Protein AF-A0AAD1R3T8-F1 (afdb_monomer)

Nearest PDB structures (foldseek):
  6zw5-assembly1_A  TM=4.623E-01  e=9.508E+00  Nostoc punctiforme

Mean predicted aligned error: 16.65 Å

Structure (mmCIF, N/CA/C/O backbone):
data_AF-A0AAD1R3T8-F1
#
_entry.id   AF-A0AAD1R3T8-F1
#
loop_
_atom_site.group_PDB
_atom_site.id
_atom_site.type_symbol
_atom_site.label_atom_id
_atom_site.label_alt_id
_atom_site.label_comp_id
_atom_site.label_asym_id
_atom_site.label_entity_id
_atom_site.label_seq_id
_atom_site.pdbx_PDB_ins_code
_atom_site.Cartn_x
_atom_site.Cartn_y
_atom_site.Cartn_z
_atom_site.occupancy
_atom_site.B_iso_or_equiv
_atom_site.auth_seq_id
_atom_site.auth_comp_id
_atom_site.auth_asym_id
_atom_site.auth_atom_id
_atom_site.pdbx_PDB_model_num
ATOM 1 N N . MET A 1 1 ? 22.011 23.529 -77.283 1.00 44.66 1 MET A N 1
ATOM 2 C CA . MET A 1 1 ? 22.784 23.816 -76.055 1.00 44.66 1 MET A CA 1
ATOM 3 C C . MET A 1 1 ? 21.767 24.159 -74.978 1.00 44.66 1 MET A C 1
ATOM 5 O O . MET A 1 1 ? 21.042 25.113 -75.182 1.00 44.66 1 MET A O 1
ATOM 9 N N . THR A 1 2 ? 21.535 23.423 -73.899 1.00 47.22 2 THR A N 1
ATOM 10 C CA . THR A 1 2 ? 22.139 22.205 -73.343 1.00 47.22 2 THR A CA 1
ATOM 11 C C . THR A 1 2 ? 21.122 21.703 -72.305 1.00 47.22 2 THR A C 1
ATOM 13 O O . THR A 1 2 ? 20.526 22.521 -71.608 1.00 47.22 2 THR A O 1
ATOM 16 N N . SER A 1 3 ? 20.883 20.392 -72.223 1.00 52.62 3 SER A N 1
ATOM 17 C CA . SER A 1 3 ? 19.960 19.782 -71.254 1.00 52.62 3 SER A CA 1
ATOM 18 C C . SER A 1 3 ? 20.331 20.106 -69.805 1.00 52.62 3 SER A C 1
ATOM 20 O O . SER A 1 3 ? 21.418 19.747 -69.359 1.00 52.62 3 SER A O 1
ATOM 22 N N . ILE A 1 4 ? 19.393 20.670 -69.043 1.00 65.69 4 ILE A N 1
ATOM 23 C CA . ILE A 1 4 ? 19.423 20.663 -67.575 1.00 65.69 4 ILE A CA 1
ATOM 24 C C . ILE A 1 4 ? 18.782 19.365 -67.064 1.00 65.69 4 ILE A C 1
ATOM 26 O O . ILE A 1 4 ? 17.609 19.309 -66.712 1.00 65.69 4 ILE A O 1
ATOM 30 N N . ASN A 1 5 ? 19.546 18.274 -67.084 1.00 55.00 5 ASN A N 1
ATOM 31 C CA . ASN A 1 5 ? 19.122 17.000 -66.504 1.00 55.00 5 ASN A CA 1
ATOM 32 C C . ASN A 1 5 ? 19.499 16.981 -65.011 1.00 55.00 5 ASN A C 1
ATOM 34 O O . ASN A 1 5 ? 20.599 16.575 -64.642 1.00 55.00 5 ASN A O 1
ATOM 38 N N . GLY A 1 6 ? 18.606 17.498 -64.163 1.00 64.31 6 GLY A N 1
ATOM 39 C CA . GLY A 1 6 ? 18.699 17.367 -62.709 1.00 64.31 6 GLY A CA 1
ATOM 40 C C . GLY A 1 6 ? 18.242 15.972 -62.289 1.00 64.31 6 GLY A C 1
ATOM 41 O O . GLY A 1 6 ? 17.051 15.673 -62.305 1.00 64.31 6 GLY A O 1
ATOM 42 N N . LYS A 1 7 ? 19.188 15.097 -61.945 1.00 60.28 7 LYS A N 1
ATOM 43 C CA . LYS A 1 7 ? 18.896 13.765 -61.397 1.00 60.28 7 LYS A CA 1
ATOM 44 C C . LYS A 1 7 ? 18.332 13.933 -59.974 1.00 60.28 7 LYS A C 1
ATOM 46 O O . LYS A 1 7 ? 18.935 14.685 -59.210 1.00 60.28 7 LYS A O 1
ATOM 51 N N . PRO A 1 8 ? 17.226 13.270 -59.588 1.00 64.94 8 PRO A N 1
ATOM 52 C CA . PRO A 1 8 ? 16.691 13.391 -58.233 1.00 64.94 8 PRO A CA 1
ATOM 53 C C . PRO A 1 8 ? 17.698 12.836 -57.215 1.00 64.94 8 PRO A C 1
ATOM 55 O O . PRO A 1 8 ? 18.120 11.680 -57.309 1.00 64.94 8 PRO A O 1
ATOM 58 N N . GLU A 1 9 ? 18.107 13.676 -56.264 1.00 70.25 9 GLU A N 1
ATOM 59 C CA . GLU A 1 9 ? 18.995 13.314 -55.159 1.00 70.25 9 GLU A CA 1
ATOM 60 C C . GLU A 1 9 ? 18.242 12.357 -54.220 1.00 70.25 9 GLU A C 1
ATOM 62 O O . GLU A 1 9 ? 17.215 12.706 -53.638 1.00 70.25 9 GLU A O 1
ATOM 67 N N . LYS A 1 10 ? 18.692 11.098 -54.144 1.00 65.75 10 LYS A N 1
ATOM 68 C CA . LYS A 1 10 ? 18.078 10.073 -53.289 1.00 65.75 10 LYS A CA 1
ATOM 69 C C . LYS A 1 10 ? 18.314 10.469 -51.823 1.00 65.75 10 LYS A C 1
ATOM 71 O O . LYS A 1 10 ? 19.467 10.745 -51.488 1.00 65.75 10 LYS A O 1
ATOM 76 N N . PRO A 1 11 ? 17.279 10.488 -50.959 1.00 65.81 11 PRO A N 1
ATOM 77 C CA . PRO A 1 11 ? 17.440 10.895 -49.567 1.00 65.81 11 PRO A CA 1
ATOM 78 C C . PRO A 1 11 ? 18.516 10.043 -48.891 1.00 65.81 11 PRO A C 1
ATOM 80 O O . PRO A 1 11 ? 18.625 8.836 -49.133 1.00 65.81 11 PRO A O 1
ATOM 83 N N . ARG A 1 12 ? 19.353 10.701 -48.092 1.00 70.44 12 ARG A N 1
ATOM 84 C CA . ARG A 1 12 ? 20.576 10.145 -47.520 1.00 70.44 12 ARG A CA 1
ATOM 85 C C . ARG A 1 12 ? 20.198 9.047 -46.522 1.00 70.44 12 ARG A C 1
ATOM 87 O O . ARG A 1 12 ? 19.653 9.337 -45.463 1.00 70.44 12 ARG A O 1
ATOM 94 N N . SER A 1 13 ? 20.487 7.781 -46.839 1.00 63.97 13 SER A N 1
ATOM 95 C CA . SER A 1 13 ? 20.112 6.619 -46.009 1.00 63.97 13 SER A CA 1
ATOM 96 C C . SER A 1 13 ? 20.505 6.766 -44.530 1.00 63.97 13 SER A C 1
ATOM 98 O O . SER A 1 13 ? 19.775 6.317 -43.655 1.00 63.97 13 SER A O 1
ATOM 100 N N . THR A 1 14 ? 21.597 7.480 -44.237 1.00 64.62 14 THR A N 1
ATOM 101 C CA . THR A 1 14 ? 22.083 7.763 -42.874 1.00 64.62 14 THR A CA 1
ATOM 102 C C . THR A 1 14 ? 21.111 8.589 -42.016 1.00 64.62 14 THR A C 1
ATOM 104 O O . THR A 1 14 ? 21.131 8.484 -40.790 1.00 64.62 14 THR A O 1
ATOM 107 N N . GLU A 1 15 ? 20.252 9.410 -42.629 1.00 67.56 15 GLU A N 1
ATOM 108 C CA . GLU A 1 15 ? 19.241 10.209 -41.914 1.00 67.56 15 GLU A CA 1
ATOM 109 C C . GLU A 1 15 ? 18.059 9.340 -41.465 1.00 67.56 15 GLU A C 1
ATOM 111 O O . GLU A 1 15 ? 17.544 9.492 -40.353 1.00 67.56 15 GLU A O 1
ATOM 116 N N . ILE A 1 16 ? 17.672 8.369 -42.299 1.00 68.94 16 ILE A N 1
ATOM 117 C CA . ILE A 1 16 ? 16.615 7.405 -41.974 1.00 68.94 16 ILE A CA 1
ATOM 118 C C . ILE A 1 16 ? 17.104 6.431 -40.896 1.00 68.94 16 ILE A C 1
ATOM 120 O O . ILE A 1 16 ? 16.362 6.141 -39.960 1.00 68.94 16 ILE A O 1
ATOM 124 N N . GLU A 1 17 ? 18.365 5.994 -40.950 1.00 76.12 17 GLU A N 1
ATOM 125 C CA . GLU A 1 17 ? 18.938 5.120 -39.916 1.00 76.12 17 GLU A CA 1
ATOM 126 C C . GLU A 1 17 ? 18.997 5.798 -38.544 1.00 76.12 17 GLU A C 1
ATOM 128 O O . GLU A 1 17 ? 18.589 5.205 -37.545 1.00 76.12 17 GLU A O 1
ATOM 133 N N . SER A 1 18 ? 19.387 7.073 -38.492 1.00 80.56 18 SER A N 1
ATOM 134 C CA . SER A 1 18 ? 19.386 7.851 -37.243 1.00 80.56 18 SER A CA 1
ATOM 135 C C . SER A 1 18 ? 17.972 8.026 -36.671 1.00 80.56 18 SER A C 1
ATOM 137 O O . SER A 1 18 ? 17.771 7.980 -35.457 1.00 80.56 18 SER A O 1
ATOM 139 N N . SER A 1 19 ? 16.975 8.169 -37.548 1.00 85.75 19 SER A N 1
ATOM 140 C CA . SER A 1 19 ? 15.566 8.302 -37.163 1.00 85.75 19 SER A CA 1
ATOM 141 C C . SER A 1 19 ? 14.993 6.997 -36.601 1.00 85.75 19 SER A C 1
ATOM 143 O O . SER A 1 19 ? 14.296 7.010 -35.585 1.00 85.75 19 SER A O 1
ATOM 145 N N . ILE A 1 20 ? 15.321 5.858 -37.219 1.00 90.69 20 ILE A N 1
ATOM 146 C CA . ILE A 1 20 ? 14.897 4.528 -36.757 1.00 90.69 20 ILE A CA 1
ATOM 147 C C . ILE A 1 20 ? 15.539 4.201 -35.406 1.00 90.69 20 ILE A C 1
ATOM 149 O O . ILE A 1 20 ? 14.852 3.735 -34.498 1.00 90.69 20 ILE A O 1
ATOM 153 N N . VAL A 1 21 ? 16.835 4.485 -35.243 1.00 90.50 21 VAL A N 1
ATOM 154 C CA . VAL A 1 21 ? 17.545 4.276 -33.972 1.00 90.50 21 VAL A CA 1
ATOM 155 C C . VAL A 1 21 ? 16.949 5.150 -32.864 1.00 90.50 21 VAL A C 1
ATOM 157 O O . VAL A 1 21 ? 16.734 4.663 -31.753 1.00 90.50 21 VAL A O 1
ATOM 160 N N . GLY A 1 22 ? 16.609 6.408 -33.161 1.00 89.19 22 GLY A N 1
ATOM 161 C CA . GLY A 1 22 ? 15.930 7.301 -32.217 1.00 89.19 22 GLY A CA 1
ATOM 162 C C . GLY A 1 22 ? 14.541 6.801 -31.800 1.00 89.19 22 GLY A C 1
ATOM 163 O O . GLY A 1 22 ? 14.208 6.832 -30.614 1.00 89.19 22 GLY A O 1
ATOM 164 N N . LEU A 1 23 ? 13.752 6.282 -32.747 1.00 91.94 23 LEU A N 1
ATOM 165 C CA . LEU A 1 23 ? 12.448 5.672 -32.466 1.00 91.94 23 LEU A CA 1
ATOM 166 C C . LEU A 1 23 ? 12.584 4.394 -31.625 1.00 91.94 23 LEU A C 1
ATOM 168 O O . LEU A 1 23 ? 11.828 4.196 -30.679 1.00 91.94 23 LEU A O 1
ATOM 172 N N . TYR A 1 24 ? 13.563 3.543 -31.931 1.00 92.44 24 TYR A N 1
ATOM 173 C CA . TYR A 1 24 ? 13.823 2.331 -31.157 1.00 92.44 24 TYR A CA 1
ATOM 174 C C . TYR A 1 24 ? 14.201 2.668 -29.712 1.00 92.44 24 TYR A C 1
ATOM 176 O O . TYR A 1 24 ? 13.609 2.138 -28.772 1.00 92.44 24 TYR A O 1
ATOM 184 N N . MET A 1 25 ? 15.133 3.606 -29.525 1.00 93.50 25 MET A N 1
ATOM 185 C CA . MET A 1 25 ? 15.547 4.046 -28.195 1.00 93.50 25 MET A CA 1
ATOM 186 C C . MET A 1 25 ? 14.393 4.681 -27.414 1.00 93.50 25 MET A C 1
ATOM 188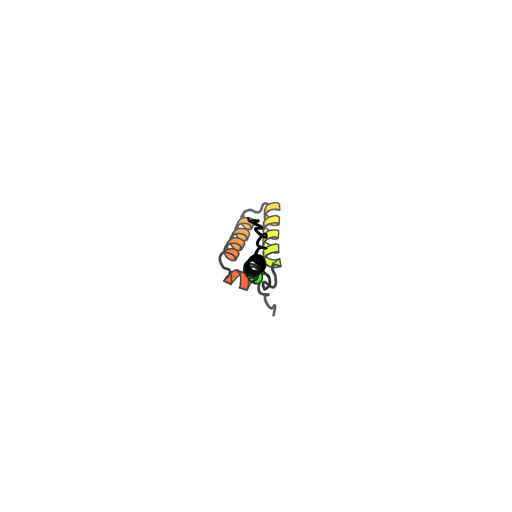 O O . MET A 1 25 ? 14.257 4.403 -26.227 1.00 93.50 25 MET A O 1
ATOM 192 N N . SER A 1 26 ? 13.529 5.484 -28.043 1.00 93.69 26 SER A N 1
ATOM 193 C CA . SER A 1 26 ? 12.388 6.091 -27.344 1.00 93.69 26 SER A CA 1
ATOM 194 C C . SER A 1 26 ? 11.372 5.044 -26.881 1.00 93.69 26 SER A C 1
ATOM 196 O O . SER A 1 26 ? 10.966 5.072 -25.720 1.00 93.69 26 SER A O 1
ATOM 198 N N . VAL A 1 27 ? 11.029 4.071 -27.729 1.00 94.69 27 VAL A N 1
ATOM 199 C CA . VAL A 1 27 ? 10.119 2.968 -27.378 1.00 94.69 27 VAL A CA 1
ATOM 200 C C . VAL A 1 27 ? 10.709 2.106 -26.262 1.00 94.69 27 VAL A C 1
ATOM 202 O O . VAL A 1 27 ? 10.026 1.830 -25.276 1.00 94.69 27 VAL A O 1
ATOM 205 N N . VAL A 1 28 ? 11.988 1.735 -26.360 1.00 94.31 28 VAL A N 1
ATOM 206 C CA . VAL A 1 28 ? 12.686 0.958 -25.323 1.00 94.31 28 VAL A CA 1
ATOM 207 C C . VAL A 1 28 ? 12.741 1.722 -24.000 1.00 94.31 28 VAL A C 1
ATOM 209 O O . VAL A 1 28 ? 12.516 1.130 -22.947 1.00 94.31 28 VAL A O 1
ATOM 212 N N . LEU A 1 29 ? 12.978 3.036 -24.027 1.00 92.00 29 LEU A N 1
ATOM 213 C CA . LEU A 1 29 ? 12.968 3.869 -22.824 1.00 92.00 29 LEU A CA 1
ATOM 214 C C . LEU A 1 29 ? 11.568 3.991 -22.217 1.00 92.00 29 LEU A C 1
ATOM 216 O O . LEU A 1 29 ? 11.449 3.947 -20.996 1.00 92.00 29 LEU A O 1
ATOM 220 N N . VAL A 1 30 ? 10.513 4.111 -23.027 1.00 93.50 30 VAL A N 1
ATOM 221 C CA . VAL A 1 30 ? 9.126 4.122 -22.532 1.00 93.50 30 VAL A CA 1
ATOM 222 C C . VAL A 1 30 ? 8.783 2.786 -21.884 1.00 93.50 30 VAL A C 1
ATOM 224 O O . VAL A 1 30 ? 8.285 2.784 -20.764 1.00 93.50 30 VAL A O 1
ATOM 227 N N . ILE A 1 31 ? 9.110 1.661 -22.524 1.00 91.19 31 ILE A N 1
ATOM 228 C CA . ILE A 1 31 ? 8.890 0.322 -21.961 1.00 91.19 31 ILE A CA 1
ATOM 229 C C . ILE A 1 31 ? 9.720 0.137 -20.687 1.00 91.19 31 ILE A C 1
ATOM 231 O O . ILE A 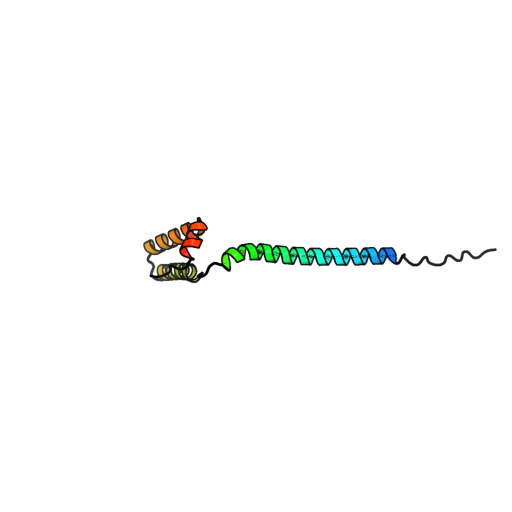1 31 ? 9.199 -0.329 -19.683 1.00 91.19 31 ILE A O 1
ATOM 235 N N . GLY A 1 32 ? 10.985 0.559 -20.676 1.00 85.94 32 GLY A N 1
ATOM 236 C CA . GLY A 1 32 ? 11.847 0.491 -19.498 1.00 85.94 32 GLY A CA 1
ATOM 237 C C . GLY A 1 32 ? 11.348 1.359 -18.341 1.00 85.94 32 GLY A C 1
ATOM 238 O O . GLY A 1 32 ? 11.395 0.924 -17.193 1.00 85.94 32 GLY A O 1
ATOM 239 N N . LYS A 1 33 ? 10.825 2.561 -18.618 1.00 83.56 33 LYS A N 1
ATOM 240 C CA . LYS A 1 33 ? 10.196 3.424 -17.606 1.00 83.56 33 LYS A CA 1
ATOM 241 C C . LYS A 1 33 ? 8.875 2.853 -17.124 1.00 83.56 33 LYS A C 1
ATOM 243 O O . LYS A 1 33 ? 8.663 2.844 -15.924 1.00 83.56 33 LYS A O 1
ATOM 248 N N . PHE A 1 34 ? 8.048 2.323 -18.017 1.00 84.25 34 PHE A N 1
ATOM 249 C CA . PHE A 1 34 ? 6.800 1.653 -17.670 1.00 84.25 34 PHE A CA 1
ATOM 250 C C . PHE A 1 34 ? 7.073 0.450 -16.770 1.00 84.25 34 PHE A C 1
ATOM 252 O O . PHE A 1 34 ? 6.549 0.375 -15.671 1.00 84.25 34 PHE A O 1
ATOM 259 N N . ILE A 1 35 ? 7.987 -0.432 -17.170 1.00 82.75 35 ILE A N 1
ATOM 260 C CA . ILE A 1 35 ? 8.420 -1.578 -16.373 1.00 82.75 35 ILE A CA 1
ATOM 261 C C . ILE A 1 35 ? 8.994 -1.111 -15.028 1.00 82.75 35 ILE A C 1
ATOM 263 O O . ILE A 1 35 ? 8.609 -1.639 -13.994 1.00 82.75 35 ILE A O 1
ATOM 267 N N . ARG A 1 36 ? 9.854 -0.085 -14.997 1.00 76.69 36 ARG A N 1
ATOM 268 C CA . ARG A 1 36 ? 10.415 0.470 -13.753 1.00 76.69 36 ARG A CA 1
ATOM 269 C C . ARG A 1 36 ? 9.362 1.123 -12.857 1.00 76.69 36 ARG A C 1
ATOM 271 O O . ARG A 1 36 ? 9.474 1.017 -11.644 1.00 76.69 36 ARG A O 1
ATOM 278 N N . GLU A 1 37 ? 8.366 1.801 -13.412 1.00 73.44 37 GLU A N 1
ATOM 279 C CA . GLU A 1 37 ? 7.247 2.393 -12.672 1.00 73.44 37 GLU A CA 1
ATOM 280 C C . GLU A 1 37 ? 6.291 1.319 -12.158 1.00 73.44 37 GLU A C 1
ATOM 282 O O . GLU A 1 37 ? 5.833 1.426 -11.025 1.00 73.44 37 GLU A O 1
ATOM 287 N N . PHE A 1 38 ? 6.074 0.248 -12.921 1.00 69.19 38 PHE A N 1
ATOM 288 C CA . PHE A 1 38 ? 5.382 -0.948 -12.454 1.00 69.19 38 PHE A CA 1
ATOM 289 C C . PHE A 1 38 ? 6.167 -1.624 -11.334 1.00 69.19 38 PHE A C 1
ATOM 291 O O . PHE A 1 38 ? 5.593 -1.856 -10.285 1.00 69.19 38 PHE A O 1
ATOM 298 N N . PHE A 1 39 ? 7.476 -1.849 -11.469 1.00 61.81 39 PHE A N 1
ATOM 299 C CA . PHE A 1 39 ? 8.302 -2.420 -10.401 1.00 61.81 39 PHE A CA 1
ATOM 300 C C . PHE A 1 39 ? 8.440 -1.500 -9.188 1.00 61.81 39 PHE A C 1
ATOM 302 O O . PHE A 1 39 ? 8.467 -1.995 -8.075 1.00 61.81 39 PHE A O 1
ATOM 309 N N . ASN A 1 40 ? 8.484 -0.177 -9.349 1.00 59.69 40 ASN A N 1
ATOM 310 C CA . ASN A 1 40 ? 8.465 0.765 -8.224 1.00 59.69 40 ASN A CA 1
ATOM 311 C C . ASN A 1 40 ? 7.067 0.859 -7.584 1.00 59.69 40 ASN A C 1
ATOM 313 O O . ASN A 1 40 ? 6.949 1.047 -6.374 1.00 59.69 40 ASN A O 1
ATOM 317 N N . GLY A 1 41 ? 6.003 0.710 -8.376 1.00 57.94 41 GLY A N 1
ATOM 318 C CA . GLY A 1 41 ? 4.626 0.567 -7.905 1.00 57.94 41 GLY A CA 1
ATOM 319 C C . GLY A 1 41 ? 4.420 -0.737 -7.132 1.00 57.94 41 GLY A C 1
ATOM 320 O O . GLY A 1 41 ? 3.819 -0.720 -6.062 1.00 57.94 41 GLY A O 1
ATOM 321 N N . ILE A 1 42 ? 5.025 -1.823 -7.616 1.00 53.72 42 ILE A N 1
ATOM 322 C CA . ILE A 1 42 ? 5.118 -3.145 -6.983 1.00 53.72 42 ILE A CA 1
ATOM 323 C C . ILE A 1 42 ? 6.135 -3.129 -5.835 1.00 53.72 42 ILE A C 1
ATOM 325 O O . ILE A 1 42 ? 5.995 -3.884 -4.896 1.00 53.72 42 ILE A O 1
ATOM 329 N N . SER A 1 43 ? 7.111 -2.221 -5.783 1.00 45.53 43 SER A N 1
ATOM 330 C CA . SER A 1 43 ? 8.018 -2.089 -4.631 1.00 45.53 43 SER A CA 1
ATOM 331 C C . SER A 1 43 ? 7.289 -1.518 -3.410 1.00 45.53 43 SER A C 1
ATOM 333 O O . SER A 1 43 ? 7.588 -1.891 -2.278 1.00 45.53 43 SER A O 1
ATOM 335 N N . ARG A 1 44 ? 6.222 -0.735 -3.629 1.00 47.97 44 ARG A N 1
ATOM 336 C CA . ARG A 1 44 ? 5.212 -0.467 -2.592 1.00 47.97 44 ARG A CA 1
ATOM 337 C C . ARG A 1 44 ? 4.364 -1.693 -2.240 1.00 47.97 44 ARG A C 1
ATOM 339 O O . ARG A 1 44 ? 3.796 -1.693 -1.157 1.00 47.97 44 ARG A O 1
ATOM 346 N N . SER A 1 45 ? 4.294 -2.708 -3.106 1.00 44.69 45 SER A N 1
ATOM 347 C CA . SER A 1 45 ? 3.686 -4.019 -2.843 1.00 44.69 45 SER A CA 1
ATOM 348 C C . SER A 1 45 ? 4.665 -5.113 -2.399 1.00 44.69 45 SER A C 1
ATOM 350 O O . SER A 1 45 ? 4.197 -6.146 -1.955 1.00 44.69 45 SER A O 1
ATOM 352 N N . ILE A 1 46 ? 5.985 -4.898 -2.394 1.00 47.97 46 ILE A N 1
ATOM 353 C CA . ILE A 1 46 ? 6.961 -5.803 -1.754 1.00 47.97 46 ILE A CA 1
ATOM 354 C C . ILE A 1 46 ? 6.891 -5.658 -0.230 1.00 47.97 46 ILE A C 1
ATOM 356 O O . ILE A 1 46 ? 7.065 -6.630 0.494 1.00 47.97 46 ILE A O 1
ATOM 360 N N . MET A 1 47 ? 6.488 -4.483 0.269 1.00 45.03 47 MET A N 1
ATOM 361 C CA . MET A 1 47 ? 6.007 -4.347 1.650 1.00 45.03 47 MET A CA 1
ATOM 362 C C . MET A 1 47 ? 4.712 -5.152 1.907 1.00 45.03 47 MET A C 1
ATOM 364 O O . MET A 1 47 ? 4.361 -5.353 3.063 1.00 45.03 47 MET A O 1
ATOM 368 N N . PHE A 1 48 ? 4.014 -5.621 0.863 1.00 45.53 48 PHE A N 1
ATOM 369 C CA . PHE A 1 48 ? 2.831 -6.485 0.960 1.00 45.53 48 PHE A CA 1
ATOM 370 C C . PHE A 1 48 ? 3.079 -7.955 0.575 1.00 45.53 48 PHE A C 1
ATOM 372 O O . PHE A 1 48 ? 2.276 -8.803 0.948 1.00 45.53 48 PHE A O 1
ATOM 379 N N . GLU A 1 49 ? 4.174 -8.272 -0.119 1.00 45.78 49 GLU A N 1
ATOM 380 C CA . GLU A 1 49 ? 4.558 -9.641 -0.505 1.00 45.78 49 GLU A CA 1
ATOM 381 C C . GLU A 1 49 ? 5.370 -10.341 0.608 1.00 45.78 49 GLU A C 1
ATOM 383 O O . GLU A 1 49 ? 5.321 -11.557 0.739 1.00 45.78 49 GLU A O 1
ATOM 388 N N . GLU A 1 50 ? 6.012 -9.567 1.494 1.00 45.34 50 GLU A N 1
ATOM 389 C CA . GLU A 1 50 ? 6.685 -10.022 2.729 1.00 45.34 50 GLU A CA 1
ATOM 390 C C . GLU A 1 50 ? 5.809 -9.832 3.995 1.00 45.34 50 GLU A C 1
ATOM 392 O O . GLU A 1 50 ? 6.317 -9.766 5.116 1.00 45.34 50 GLU A O 1
ATOM 397 N N . LEU A 1 51 ? 4.483 -9.690 3.857 1.00 46.94 51 LEU A N 1
ATOM 398 C CA . LEU A 1 51 ? 3.554 -9.771 4.994 1.00 46.94 51 LEU A CA 1
ATOM 399 C C . LEU A 1 51 ? 3.062 -11.223 5.084 1.00 46.94 51 LEU A C 1
ATOM 401 O O . LEU A 1 51 ? 2.114 -11.569 4.382 1.00 46.94 51 LEU A O 1
ATOM 405 N N . PRO A 1 52 ? 3.650 -12.083 5.939 1.00 50.00 52 PRO A N 1
ATOM 406 C CA . PRO A 1 52 ? 3.367 -13.520 5.949 1.00 50.00 52 PRO A CA 1
ATOM 407 C C . PRO A 1 52 ? 1.924 -13.895 6.342 1.00 50.00 52 PRO A C 1
ATOM 409 O O . PRO A 1 52 ? 1.626 -15.078 6.423 1.00 50.00 52 PRO A O 1
ATOM 412 N N . ASN A 1 53 ? 1.021 -12.939 6.612 1.00 56.00 53 ASN A N 1
ATOM 413 C CA . ASN A 1 53 ? -0.370 -13.216 6.995 1.00 56.00 53 ASN A CA 1
ATOM 414 C C . ASN A 1 53 ? -1.287 -11.970 6.914 1.00 56.00 53 ASN A C 1
ATOM 416 O O . ASN A 1 53 ? -1.633 -11.362 7.932 1.00 56.00 53 ASN A O 1
ATOM 420 N N . VAL A 1 54 ? -1.741 -11.587 5.714 1.00 60.88 54 VAL A N 1
ATOM 421 C CA . VAL A 1 54 ? -2.783 -10.543 5.540 1.00 60.88 54 VAL A CA 1
ATOM 422 C C . VAL A 1 54 ? -4.138 -10.962 6.149 1.00 60.88 54 VAL A C 1
ATOM 424 O O . VAL A 1 54 ? -4.964 -10.104 6.479 1.00 60.88 54 VAL A O 1
ATOM 427 N N . ASP A 1 55 ? -4.343 -12.257 6.406 1.00 63.94 55 ASP A N 1
ATOM 428 C CA . ASP A 1 55 ? -5.549 -12.831 7.014 1.00 63.94 55 ASP A CA 1
ATOM 429 C C . ASP A 1 55 ? -5.982 -12.163 8.322 1.00 63.94 55 ASP A C 1
ATOM 431 O O . ASP A 1 55 ? -7.175 -12.053 8.590 1.00 63.94 55 ASP A O 1
ATOM 435 N N . ARG A 1 56 ? -5.053 -11.651 9.141 1.00 69.06 56 ARG A N 1
ATOM 436 C CA . ARG A 1 56 ? -5.414 -10.985 10.409 1.00 69.06 56 ARG A CA 1
ATOM 437 C C . ARG A 1 56 ? -6.133 -9.657 10.197 1.00 69.06 56 ARG A C 1
ATOM 439 O O . ARG A 1 56 ? -7.063 -9.347 10.939 1.00 69.06 56 ARG A O 1
ATOM 446 N N . ILE A 1 57 ? -5.708 -8.873 9.206 1.00 75.25 57 ILE A N 1
ATOM 447 C CA . ILE A 1 57 ? -6.346 -7.590 8.881 1.00 75.25 57 ILE A CA 1
ATOM 448 C C . ILE A 1 57 ? -7.679 -7.862 8.185 1.00 75.25 57 ILE A C 1
ATOM 450 O O . ILE A 1 57 ? -8.681 -7.237 8.521 1.00 75.25 57 ILE A O 1
ATOM 454 N N . LEU A 1 58 ? -7.716 -8.847 7.283 1.00 78.75 58 LEU A N 1
ATOM 455 C CA . LEU A 1 58 ? -8.951 -9.267 6.623 1.00 78.75 58 LEU A CA 1
ATOM 456 C C . LEU A 1 58 ? -9.992 -9.771 7.634 1.00 78.75 58 LEU A C 1
ATOM 458 O O . LEU A 1 58 ? -11.166 -9.405 7.551 1.00 78.75 58 LEU A O 1
ATOM 462 N N . LYS A 1 59 ? -9.557 -10.547 8.630 1.00 80.81 59 LYS A N 1
ATOM 463 C CA . LYS A 1 59 ? -10.405 -10.999 9.733 1.00 80.81 59 LYS A CA 1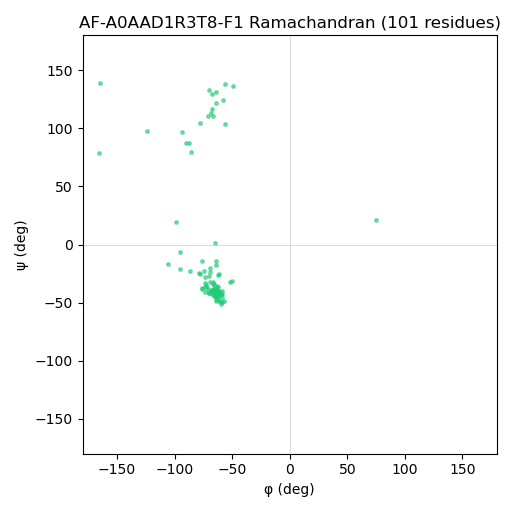
ATOM 464 C C . LYS A 1 59 ? -10.911 -9.830 10.572 1.00 80.81 59 LYS A C 1
ATOM 466 O O . LYS A 1 59 ? -12.101 -9.773 10.825 1.00 80.81 59 LYS A O 1
ATOM 471 N N . LEU A 1 60 ? -10.064 -8.849 10.897 1.00 82.19 60 LEU A N 1
ATOM 472 C CA . LEU A 1 60 ? -10.491 -7.639 11.610 1.00 82.19 60 LEU A CA 1
ATOM 473 C C . LEU A 1 60 ? -11.550 -6.844 10.823 1.00 82.19 60 LEU A C 1
ATOM 475 O O . LEU A 1 60 ? -12.536 -6.399 11.400 1.00 82.19 60 LEU A O 1
ATOM 479 N N . CYS A 1 61 ? -11.384 -6.698 9.505 1.00 84.62 61 CYS A N 1
ATOM 480 C CA . CYS A 1 61 ? -12.385 -6.061 8.643 1.00 84.62 61 CYS A CA 1
ATOM 481 C C . CYS A 1 61 ? -13.700 -6.854 8.595 1.00 84.62 61 CYS A C 1
ATOM 483 O O . CYS A 1 61 ? -14.777 -6.262 8.564 1.00 84.62 61 CYS A O 1
ATOM 485 N N . THR A 1 62 ? -13.611 -8.186 8.604 1.00 86.44 62 THR A N 1
ATOM 486 C CA . THR A 1 62 ? -14.778 -9.079 8.641 1.00 86.44 62 THR A CA 1
ATOM 487 C C . THR A 1 62 ? -15.495 -8.992 9.988 1.00 86.44 62 THR A C 1
ATOM 489 O O . THR A 1 62 ? -16.717 -8.900 10.019 1.00 86.44 62 THR A O 1
ATOM 492 N N . ASP A 1 63 ? -14.747 -8.933 11.090 1.00 85.31 63 ASP A N 1
ATOM 493 C CA . ASP A 1 63 ? -15.286 -8.754 12.437 1.00 85.31 63 ASP A CA 1
ATOM 494 C C . ASP A 1 63 ? -16.000 -7.398 12.557 1.00 85.31 63 ASP A C 1
ATOM 496 O O . ASP A 1 63 ? -17.113 -7.346 13.062 1.00 85.31 63 ASP A O 1
ATOM 500 N N . ILE A 1 64 ? -15.435 -6.309 12.017 1.00 87.06 64 ILE A N 1
ATOM 501 C CA . ILE A 1 64 ? -16.113 -4.996 11.963 1.00 87.06 64 ILE A CA 1
ATOM 502 C C . ILE A 1 64 ? -17.433 -5.093 11.186 1.00 87.06 64 ILE A C 1
ATOM 504 O O . ILE A 1 64 ? -18.444 -4.534 11.610 1.00 87.06 64 ILE A O 1
ATOM 508 N N . PHE A 1 65 ? -17.449 -5.812 10.061 1.00 87.69 65 PHE A N 1
ATOM 509 C CA . PHE A 1 65 ? -18.669 -6.007 9.279 1.00 87.69 65 PHE A CA 1
ATOM 510 C C . PHE A 1 65 ? -19.731 -6.791 10.063 1.00 87.69 65 PHE A C 1
ATOM 512 O O . PHE A 1 65 ? -20.886 -6.372 10.098 1.00 87.69 65 PHE A O 1
ATOM 519 N N . LEU A 1 66 ? -19.329 -7.869 10.741 1.00 89.06 66 LEU A N 1
ATOM 520 C CA . LEU A 1 66 ? -20.212 -8.689 11.569 1.00 89.06 66 LEU A CA 1
ATOM 521 C C . LEU A 1 66 ? -20.780 -7.899 12.753 1.00 89.06 66 LEU A C 1
ATOM 523 O O . LEU A 1 66 ? -21.978 -7.958 13.014 1.00 89.06 66 LEU A O 1
ATOM 527 N N . VAL A 1 67 ? -19.938 -7.126 13.443 1.00 88.56 67 VAL A N 1
ATOM 528 C CA . VAL A 1 67 ? -20.342 -6.310 14.598 1.00 88.56 67 VAL A CA 1
ATOM 529 C C . VAL A 1 67 ? -21.377 -5.261 14.190 1.00 88.56 67 VAL A C 1
ATOM 531 O O . VAL A 1 67 ? -22.356 -5.040 14.910 1.00 88.56 67 VAL A O 1
ATOM 534 N N . ARG A 1 68 ? -21.224 -4.710 12.980 1.00 86.38 68 ARG A N 1
ATOM 535 C CA . ARG A 1 68 ? -22.189 -3.797 12.364 1.00 86.38 68 ARG A CA 1
ATOM 536 C C . ARG A 1 68 ? -23.521 -4.473 12.020 1.00 86.38 68 ARG A C 1
ATOM 538 O O . ARG A 1 68 ? -24.556 -3.819 12.111 1.00 86.38 68 ARG A O 1
ATOM 545 N N . GLU A 1 69 ? -23.523 -5.763 11.676 1.00 88.25 69 GLU A N 1
ATOM 546 C CA . GLU A 1 69 ? -24.757 -6.552 11.502 1.00 88.25 69 GLU A CA 1
ATOM 547 C C . GLU A 1 69 ? -25.437 -6.887 12.837 1.00 88.25 69 GLU A C 1
ATOM 549 O O . GLU A 1 69 ? -26.665 -6.879 12.915 1.00 88.25 69 GLU A O 1
ATOM 554 N N . THR A 1 70 ? -24.672 -7.130 13.904 1.00 87.31 70 THR A N 1
ATOM 555 C CA . THR A 1 70 ? -25.226 -7.324 15.258 1.00 87.31 70 THR A CA 1
ATOM 556 C C . THR A 1 70 ? -25.671 -6.028 15.940 1.00 87.31 70 THR A C 1
ATOM 558 O O . THR A 1 70 ? -26.404 -6.095 16.924 1.00 87.31 70 THR A O 1
ATOM 561 N N . GLY A 1 71 ? -25.278 -4.859 15.422 1.00 85.31 71 GLY A N 1
ATOM 562 C CA . GLY A 1 71 ? -25.688 -3.547 15.934 1.00 85.31 71 GLY A CA 1
ATOM 563 C C . GLY A 1 71 ? -25.002 -3.118 17.237 1.00 85.31 71 GLY A C 1
ATOM 564 O O . GLY A 1 71 ? -25.529 -2.259 17.943 1.00 85.31 71 GLY A O 1
ATOM 565 N N . ASP A 1 72 ? -23.847 -3.704 17.564 1.00 84.94 72 ASP A N 1
ATOM 566 C CA . ASP A 1 72 ? -23.059 -3.365 18.757 1.00 84.94 72 ASP A CA 1
ATOM 567 C C . ASP A 1 72 ? -22.045 -2.253 18.429 1.00 84.94 72 ASP A C 1
ATOM 569 O O . ASP A 1 72 ? -20.909 -2.496 18.015 1.00 84.94 72 ASP A O 1
ATOM 573 N N . LEU A 1 73 ? -22.502 -1.005 18.557 1.00 83.94 73 LEU A N 1
ATOM 574 C CA . LEU A 1 73 ? -21.770 0.193 18.129 1.00 83.94 73 LEU A CA 1
ATOM 575 C C . LEU A 1 73 ? -20.525 0.486 18.985 1.00 83.94 73 LEU A C 1
ATOM 577 O O . LEU A 1 73 ? -19.527 0.981 18.461 1.00 83.94 73 LEU A O 1
ATOM 581 N N . ASP A 1 74 ? -20.553 0.153 20.279 1.00 87.06 74 ASP A N 1
ATOM 582 C CA . ASP A 1 74 ? -19.405 0.317 21.183 1.00 87.06 74 ASP A CA 1
ATOM 583 C C . ASP A 1 74 ? -18.243 -0.600 20.776 1.00 87.06 74 ASP A C 1
ATOM 585 O O . ASP A 1 74 ? -17.069 -0.215 20.828 1.00 87.06 74 ASP A O 1
ATOM 589 N N . LEU A 1 75 ? -18.560 -1.828 20.355 1.00 86.12 75 LEU A N 1
ATOM 590 C CA . LEU A 1 75 ? -17.564 -2.781 19.880 1.00 86.12 75 LEU A CA 1
ATOM 591 C C . LEU A 1 75 ? -17.040 -2.407 18.483 1.00 86.12 75 LEU A C 1
ATOM 593 O O . LEU A 1 75 ? -15.842 -2.557 18.221 1.00 86.12 75 LEU A O 1
ATOM 597 N N . GLU A 1 76 ? -17.900 -1.876 17.607 1.00 87.50 76 GLU A N 1
ATOM 598 C CA . GLU A 1 76 ? -17.508 -1.365 16.287 1.00 87.50 76 GLU A CA 1
ATOM 599 C C . GLU A 1 76 ? -16.460 -0.251 16.419 1.00 87.50 76 GLU A C 1
ATOM 601 O O . GLU A 1 76 ? -15.401 -0.323 15.789 1.00 87.50 76 GLU A O 1
ATOM 606 N N . GLU A 1 77 ? -16.708 0.740 17.282 1.00 85.94 77 GLU A N 1
ATOM 607 C CA . GLU A 1 77 ? -15.799 1.871 17.498 1.00 85.94 77 GLU A CA 1
ATOM 608 C C . GLU A 1 77 ? -14.418 1.407 17.986 1.00 85.94 77 GLU A C 1
ATOM 610 O O . GLU A 1 77 ? -13.383 1.852 17.477 1.00 85.94 77 GLU A O 1
ATOM 615 N N . GLN A 1 78 ? -14.381 0.453 18.920 1.00 86.94 78 GLN A N 1
ATOM 616 C CA . GLN A 1 78 ? -13.132 -0.102 19.448 1.00 86.94 78 GLN A CA 1
ATOM 617 C C . GLN A 1 78 ? -12.323 -0.849 18.378 1.00 86.94 78 GLN A C 1
ATOM 619 O O . GLN A 1 78 ? -11.097 -0.687 18.287 1.00 86.94 78 GLN A O 1
ATOM 624 N N . LEU A 1 79 ? -12.987 -1.654 17.544 1.00 85.81 79 LEU A N 1
ATOM 625 C CA . LEU A 1 79 ? -12.343 -2.374 16.441 1.00 85.81 79 LEU A CA 1
ATOM 626 C C . LEU A 1 79 ? -11.838 -1.408 15.362 1.00 85.81 79 LEU A C 1
ATOM 628 O O . LEU A 1 79 ? -10.723 -1.573 14.852 1.00 85.81 79 LEU A O 1
ATOM 632 N N . PHE A 1 80 ? -12.606 -0.362 15.063 1.00 85.19 80 PHE A N 1
ATOM 633 C CA . PHE A 1 80 ? -12.236 0.655 14.084 1.00 85.19 80 PHE A CA 1
ATOM 634 C C . PHE A 1 80 ? -11.043 1.498 14.558 1.00 85.19 80 PHE A C 1
ATOM 636 O O . PHE A 1 80 ? -10.096 1.724 13.801 1.00 85.19 80 PHE A O 1
ATOM 643 N N . ALA A 1 81 ? -11.015 1.893 15.833 1.00 87.56 81 ALA A N 1
ATOM 644 C CA . ALA A 1 81 ? -9.882 2.600 16.431 1.00 87.56 81 ALA A CA 1
ATOM 645 C C . ALA A 1 81 ? -8.585 1.776 16.347 1.00 87.56 81 ALA A C 1
ATOM 647 O O . ALA A 1 81 ? -7.517 2.309 16.027 1.00 87.56 81 ALA A O 1
ATOM 648 N N . LYS A 1 82 ? -8.680 0.459 16.565 1.00 83.50 82 LYS A N 1
ATOM 649 C CA . LYS A 1 82 ? -7.553 -0.473 16.436 1.00 83.50 82 LYS A CA 1
ATOM 650 C C . LYS 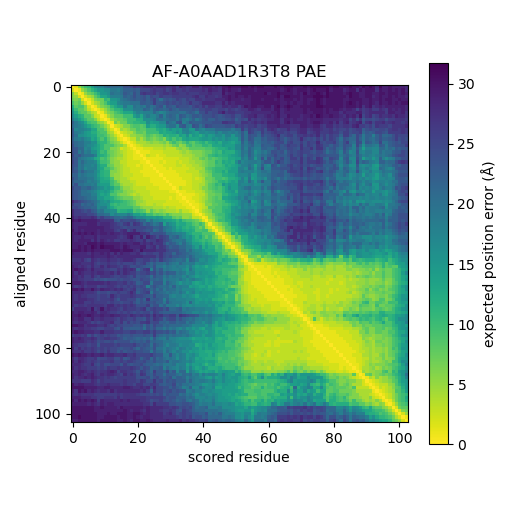A 1 82 ? -7.046 -0.569 14.997 1.00 83.50 82 LYS A C 1
ATOM 652 O O . LYS A 1 82 ? -5.832 -0.549 14.791 1.00 83.50 82 LYS A O 1
ATOM 657 N N . LEU A 1 83 ? -7.949 -0.622 14.015 1.00 83.69 83 LEU A N 1
ATOM 658 C CA . LEU A 1 83 ? -7.603 -0.611 12.591 1.00 83.69 8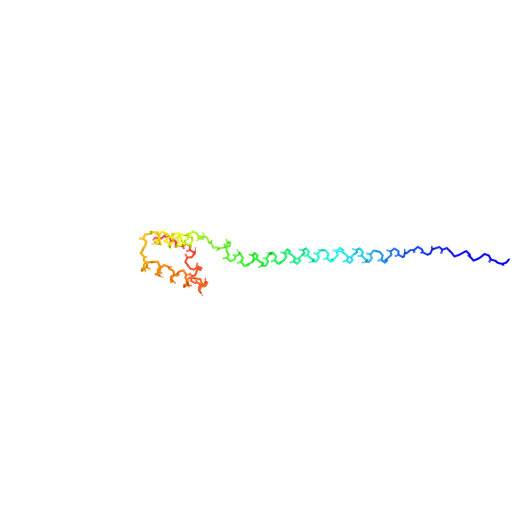3 LEU A CA 1
ATOM 659 C C . LEU A 1 83 ? -6.856 0.679 12.214 1.00 83.69 83 LEU A C 1
ATOM 661 O O . LEU A 1 83 ? -5.780 0.621 11.622 1.00 83.69 83 LEU A O 1
ATOM 665 N N . ILE A 1 84 ? -7.372 1.842 12.617 1.00 85.25 84 ILE A N 1
ATOM 666 C CA . ILE A 1 84 ? -6.744 3.142 12.337 1.00 85.25 84 ILE A CA 1
ATOM 667 C C . ILE A 1 84 ? -5.364 3.253 12.993 1.00 85.25 84 ILE A C 1
ATOM 669 O O . ILE A 1 84 ? -4.411 3.704 12.355 1.00 85.25 84 ILE A O 1
ATOM 673 N N . PHE A 1 85 ? -5.222 2.815 14.246 1.00 83.12 85 PHE A N 1
ATOM 674 C CA . PHE A 1 85 ? -3.931 2.808 14.936 1.00 83.12 85 PHE A CA 1
ATOM 675 C C . PHE A 1 85 ? -2.903 1.921 14.216 1.00 83.12 85 PHE A C 1
ATOM 677 O O . PHE A 1 85 ? -1.755 2.331 14.033 1.00 83.12 85 PHE A O 1
ATOM 684 N N . LEU A 1 86 ? -3.332 0.745 13.746 1.00 77.44 86 LEU A N 1
ATOM 685 C CA . LEU A 1 86 ? -2.500 -0.182 12.979 1.00 77.44 86 LEU A CA 1
ATOM 686 C C . LEU A 1 86 ? -2.017 0.447 11.660 1.00 77.44 86 LEU A C 1
ATOM 688 O O . LEU A 1 86 ? -0.833 0.369 11.344 1.00 77.44 86 LEU A O 1
ATOM 692 N N . TYR A 1 87 ? -2.904 1.124 10.923 1.00 72.19 87 TYR A N 1
ATOM 693 C CA . TYR A 1 87 ? -2.560 1.820 9.675 1.00 72.19 87 TYR A CA 1
ATOM 694 C C . TYR A 1 87 ? -1.681 3.062 9.882 1.00 72.19 87 TYR A C 1
ATOM 696 O O . TYR A 1 87 ? -0.953 3.457 8.971 1.00 72.19 87 TYR A O 1
ATOM 704 N N . ARG A 1 88 ? -1.706 3.669 11.074 1.00 79.12 88 ARG A N 1
ATOM 705 C CA . ARG A 1 88 ? -0.889 4.845 11.407 1.00 79.12 88 ARG A CA 1
ATOM 706 C C . ARG A 1 88 ? 0.568 4.502 11.736 1.00 79.12 88 ARG A C 1
ATOM 708 O O . ARG A 1 88 ? 1.429 5.366 11.592 1.00 79.12 88 ARG A O 1
ATOM 715 N N . SER A 1 89 ? 0.853 3.275 12.180 1.00 69.81 89 SER A N 1
ATOM 716 C CA . SER A 1 89 ? 2.200 2.817 12.546 1.00 69.81 89 SER A CA 1
ATOM 717 C C . SER A 1 89 ? 2.585 1.557 11.757 1.00 69.81 89 SER A C 1
ATOM 719 O O . SER A 1 89 ? 2.250 0.444 12.177 1.00 69.81 89 SER A O 1
ATOM 721 N N . PRO A 1 90 ? 3.33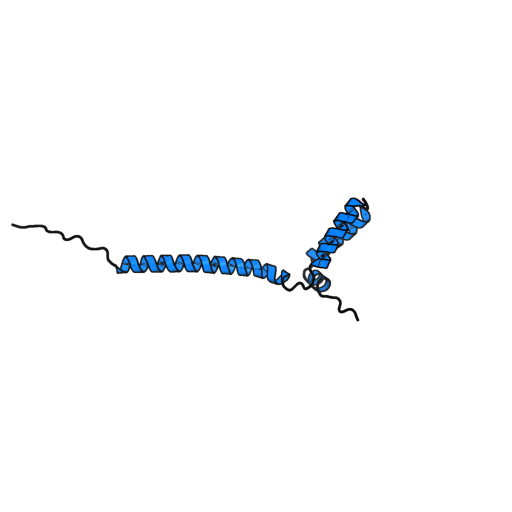8 1.689 10.646 1.00 57.91 90 PRO A N 1
ATOM 722 C CA . PRO A 1 90 ? 3.793 0.533 9.869 1.00 57.91 90 PRO A CA 1
ATOM 723 C C . PRO A 1 90 ? 4.701 -0.406 10.687 1.00 57.91 90 PRO A C 1
ATOM 725 O O . PRO A 1 90 ? 4.724 -1.609 10.450 1.00 57.91 90 PRO A O 1
ATOM 728 N N . GLU A 1 91 ? 5.379 0.104 11.719 1.00 63.06 91 GLU A N 1
ATOM 729 C CA . GLU A 1 91 ? 6.179 -0.684 12.669 1.00 63.06 91 GLU A CA 1
ATOM 730 C C . GLU A 1 91 ? 5.317 -1.629 13.524 1.00 63.06 91 GLU A C 1
ATOM 732 O O . GLU A 1 91 ? 5.705 -2.767 13.803 1.00 63.06 91 GLU A O 1
ATOM 737 N N . THR A 1 92 ? 4.129 -1.169 13.932 1.00 63.28 92 THR A N 1
ATOM 738 C CA . THR A 1 92 ? 3.161 -1.975 14.689 1.00 63.28 92 THR A CA 1
ATOM 739 C C . THR A 1 92 ? 2.453 -2.960 13.768 1.00 63.28 92 THR A C 1
ATOM 741 O O . THR A 1 92 ? 2.277 -4.115 14.145 1.00 63.28 92 THR A O 1
ATOM 744 N N . MET A 1 93 ? 2.128 -2.543 12.542 1.00 60.66 93 MET A N 1
ATOM 745 C CA . MET A 1 93 ? 1.565 -3.407 11.504 1.00 60.66 93 MET A CA 1
ATOM 746 C C . MET A 1 93 ? 2.481 -4.603 11.218 1.00 60.66 93 MET A C 1
ATOM 748 O O . MET A 1 93 ? 2.032 -5.743 11.289 1.00 60.66 93 MET A O 1
ATOM 752 N N . ILE A 1 94 ? 3.782 -4.384 11.014 1.00 60.41 94 ILE A N 1
ATOM 753 C CA . ILE A 1 94 ? 4.744 -5.469 10.755 1.00 60.41 94 ILE A CA 1
ATOM 754 C C . ILE A 1 94 ? 4.842 -6.435 11.949 1.00 60.41 94 ILE A C 1
ATOM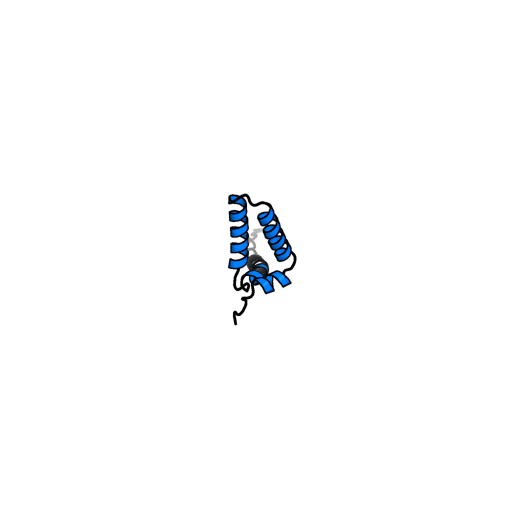 756 O O . ILE A 1 94 ? 4.833 -7.648 11.754 1.00 60.41 94 ILE A O 1
ATOM 760 N N . LYS A 1 95 ? 4.853 -5.938 13.196 1.00 61.69 95 LYS A N 1
ATOM 761 C CA . LYS A 1 95 ? 4.828 -6.795 14.403 1.00 61.69 95 LYS A CA 1
ATOM 762 C C . LYS A 1 95 ? 3.529 -7.588 14.556 1.00 61.69 95 LYS A C 1
ATOM 764 O O . LYS A 1 95 ? 3.556 -8.693 15.082 1.00 61.69 95 LYS A O 1
ATOM 769 N N . TRP A 1 96 ? 2.402 -7.021 14.131 1.00 61.84 96 TRP A N 1
ATOM 770 C CA . TRP A 1 96 ? 1.096 -7.677 14.199 1.00 61.84 96 TRP A CA 1
ATOM 771 C C . TRP A 1 96 ? 0.895 -8.709 13.086 1.00 61.84 96 TRP A C 1
ATOM 773 O O . TRP A 1 96 ? 0.120 -9.650 13.264 1.00 61.84 96 TRP A O 1
ATOM 783 N N . THR A 1 97 ? 1.603 -8.543 11.966 1.00 59.03 97 THR A N 1
ATOM 784 C CA . THR A 1 97 ? 1.522 -9.427 10.794 1.00 59.03 97 THR A CA 1
ATOM 785 C C . THR A 1 97 ? 2.608 -10.506 10.782 1.00 59.03 97 THR A C 1
ATOM 787 O O . THR A 1 97 ? 2.402 -11.551 10.175 1.00 59.03 97 THR A O 1
ATOM 790 N N . ARG A 1 98 ? 3.728 -10.327 11.505 1.00 55.97 98 ARG A N 1
ATOM 791 C CA . ARG A 1 98 ? 4.643 -11.433 11.828 1.00 55.97 98 ARG A CA 1
ATOM 792 C C . ARG A 1 98 ? 3.910 -12.440 12.715 1.00 55.97 98 ARG A C 1
ATOM 794 O O . ARG A 1 98 ? 3.239 -12.067 13.684 1.00 55.97 98 ARG A O 1
ATOM 801 N N . GLU A 1 99 ? 4.000 -13.714 12.352 1.00 52.62 99 GLU A N 1
ATOM 802 C CA . 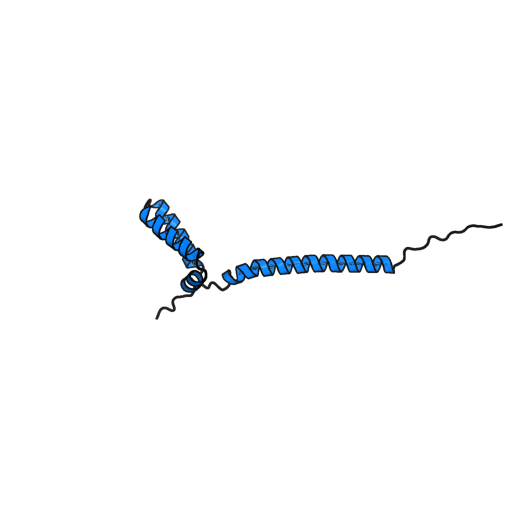GLU A 1 99 ? 3.471 -14.810 13.155 1.00 52.62 99 GLU A CA 1
ATOM 803 C C . GLU A 1 99 ? 3.941 -14.662 14.608 1.00 52.62 99 GLU A C 1
ATOM 805 O O . GLU A 1 99 ? 5.093 -14.316 14.881 1.00 52.62 99 GLU A O 1
ATOM 810 N N . LYS A 1 100 ? 3.021 -14.885 15.555 1.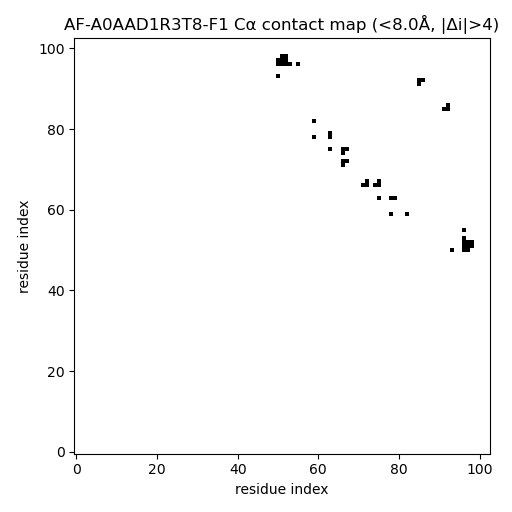00 50.94 100 LYS A N 1
ATOM 811 C CA . LYS A 1 100 ? 3.462 -15.256 16.892 1.00 50.94 100 LYS A CA 1
ATOM 812 C C . LYS A 1 100 ? 3.979 -16.667 16.670 1.00 50.94 100 LYS A C 1
ATOM 814 O O . LYS A 1 100 ? 3.164 -17.523 16.347 1.00 50.94 100 LYS A O 1
ATOM 819 N N . GLU A 1 101 ? 5.286 -16.887 16.758 1.00 48.88 101 GLU A N 1
ATOM 820 C CA . GLU A 1 101 ? 5.761 -18.234 17.054 1.00 48.88 101 GLU A CA 1
ATOM 821 C C . GLU A 1 101 ? 5.075 -18.624 18.367 1.00 48.88 101 GLU A C 1
ATOM 823 O O . GLU A 1 101 ? 5.344 -18.047 19.423 1.00 48.88 101 GLU A O 1
ATOM 828 N N . GLU A 1 102 ? 4.055 -19.472 18.256 1.00 43.97 102 GLU A N 1
ATOM 829 C CA . GLU A 1 102 ? 3.429 -20.113 19.398 1.00 43.97 102 GLU A CA 1
ATOM 830 C C . GLU A 1 102 ? 4.472 -21.066 19.978 1.00 43.97 102 GLU A C 1
ATOM 832 O O . GLU A 1 102 ? 4.921 -21.989 19.297 1.00 43.97 102 GLU A O 1
ATOM 837 N N . HIS A 1 103 ? 4.882 -20.805 21.217 1.00 34.81 103 HIS A N 1
ATOM 838 C CA . HIS A 1 103 ? 5.646 -21.737 22.030 1.00 34.81 103 HIS A CA 1
ATOM 839 C C . HIS A 1 103 ? 4.873 -22.035 23.311 1.00 34.81 103 HIS A C 1
ATOM 841 O O . HIS A 1 103 ? 4.187 -21.111 23.812 1.00 34.81 103 HIS A O 1
#

Organism: Pelobates cultripes (NCBI:txid61616)

InterPro domains:
  IPR027272 Piezo family [PTHR47049] (19-101)
  IPR031334 Piezo non-specific cation channel, cap domain [PF12166] (19-99)

Radius of gyration: 31.13 Å; Cα contacts (8 Å, |Δi|>4): 25; chains: 1; bounding box: 48×46×98 Å

Sequence (103 aa):
MTSINGKPEKPRSTEIESSIVGLYMSVVLVIGKFIREFFNGISRSIMFEELPNVDRILKLCTDIFLVRETGDLDLEEQLFAKLIFLYRSPETMIKWTREKEEH

pLDDT: mean 71.74, std 15.99, range [34.81, 94.69]

Foldseek 3Di:
DDDPPDDDDDPDVVVVVVVVVVVVVVVVVVVVVVVVVVVVVCVVVVLVVPLQPPPVVVVLVVVLVVCVVVVVVVVNVVSVVVNVVCVVDVPNVSVVSPDPPDD

Secondary structure (DSSP, 8-state):
------------HHHHHHHHHHHHHHHHHHHHHHHHHHHHHHHHHHHHHS-S-THHHHHHHHHHHHHHHHT-HHHHHHHHHHHHHHHH-HHHHHHHHS-----

Solvent-accessible surface area (backbone atoms only — not comparable to full-atom values): 6115 Å² total; per-residue (Å²): 140,78,87,86,81,79,74,83,80,74,80,61,65,70,60,55,51,54,49,52,53,51,52,50,51,51,53,52,49,51,52,51,48,49,52,48,50,49,50,54,56,43,51,68,39,48,72,56,72,72,42,87,40,63,63,64,59,55,47,51,55,48,49,42,52,51,31,60,72,74,64,43,62,73,60,33,52,55,52,51,53,51,52,54,54,36,74,72,32,66,73,55,36,53,62,69,30,44,76,76,82,85,126